Protein AF-E0WQX0-F1 (afdb_monomer_lite)

Organism: NCBI:txid663321

Sequence (107 aa):
MRLTTLFILLLPLFAGASNHTDSPLALMTDSQAMPDDFKNYFYHSEIPVLVYLNDKLLFEGDITMTEQGQVTLMRVTNFDTTHYQKEEIRRWEKQLTQGIVLGKKTK

Radius of gyration: 20.55 Å; chains: 1; bounding box: 31×74×36 Å

Structure (mmCIF, N/CA/C/O backbone):
data_AF-E0WQX0-F1
#
_entry.id   AF-E0WQX0-F1
#
loop_
_atom_site.group_PDB
_atom_site.id
_atom_site.type_symbol
_atom_site.label_atom_id
_atom_site.label_alt_id
_atom_site.label_comp_id
_atom_site.label_asym_id
_atom_site.label_entity_id
_atom_site.label_seq_id
_atom_site.pdbx_PDB_ins_code
_atom_site.Cartn_x
_atom_site.Cartn_y
_atom_site.Cartn_z
_atom_site.occupancy
_atom_site.B_iso_or_equiv
_atom_site.auth_seq_id
_atom_site.auth_comp_id
_atom_site.auth_asym_id
_atom_site.auth_atom_id
_atom_site.pdbx_PDB_model_num
ATOM 1 N N . MET A 1 1 ? 2.112 -63.720 5.118 1.00 39.28 1 MET A N 1
ATOM 2 C CA . MET A 1 1 ? 2.794 -62.529 5.667 1.00 39.28 1 MET A CA 1
ATOM 3 C C . MET A 1 1 ? 1.991 -61.311 5.243 1.00 39.28 1 MET A C 1
ATOM 5 O O . MET A 1 1 ? 1.747 -61.151 4.056 1.00 39.28 1 MET A O 1
ATOM 9 N N . ARG A 1 2 ? 1.462 -60.564 6.215 1.00 48.31 2 ARG A N 1
ATOM 10 C CA . ARG A 1 2 ? 0.651 -59.358 6.009 1.00 48.31 2 ARG A CA 1
ATOM 11 C C . ARG A 1 2 ? 1.565 -58.182 5.670 1.00 48.31 2 ARG A C 1
ATOM 13 O O . ARG A 1 2 ? 2.548 -57.993 6.375 1.00 48.31 2 ARG A O 1
ATOM 20 N N . LEU A 1 3 ? 1.183 -57.367 4.692 1.00 48.25 3 LEU A N 1
ATOM 21 C CA . LEU A 1 3 ? 1.503 -55.941 4.698 1.00 48.25 3 LEU A CA 1
ATOM 22 C C . LEU A 1 3 ? 0.408 -55.191 3.929 1.00 48.25 3 LEU A C 1
ATOM 24 O O . LEU A 1 3 ? 0.495 -54.945 2.733 1.00 48.25 3 LEU A O 1
ATOM 28 N N . THR A 1 4 ? -0.694 -54.921 4.621 1.00 54.66 4 THR A N 1
ATOM 29 C CA . THR A 1 4 ? -1.715 -53.968 4.183 1.00 54.66 4 THR A CA 1
ATOM 30 C C . THR A 1 4 ? -1.150 -52.564 4.351 1.00 54.66 4 THR A C 1
ATOM 32 O O . THR A 1 4 ? -1.065 -52.068 5.473 1.00 54.66 4 THR A O 1
ATOM 35 N N . THR A 1 5 ? -0.749 -51.931 3.253 1.00 59.00 5 THR A N 1
ATOM 36 C CA . THR A 1 5 ? -0.367 -50.517 3.244 1.00 59.00 5 THR A CA 1
ATOM 37 C C . THR A 1 5 ? -1.642 -49.682 3.168 1.00 59.00 5 THR A C 1
ATOM 39 O O . THR A 1 5 ? -2.282 -49.591 2.122 1.00 59.00 5 THR A O 1
ATOM 42 N N . LEU A 1 6 ? -2.053 -49.125 4.306 1.00 54.00 6 LEU A N 1
ATOM 43 C CA . LEU A 1 6 ? -3.159 -48.178 4.406 1.00 54.00 6 LEU A CA 1
ATOM 44 C C . LEU A 1 6 ? -2.689 -46.829 3.835 1.00 54.00 6 LEU A C 1
ATOM 46 O O . LEU A 1 6 ? -1.914 -46.123 4.475 1.00 54.00 6 LEU A O 1
ATOM 50 N N . PHE A 1 7 ? -3.124 -46.482 2.624 1.00 52.16 7 PHE A N 1
ATOM 51 C CA . PHE A 1 7 ? -2.884 -45.163 2.040 1.00 52.16 7 PHE A CA 1
ATOM 52 C C . PHE A 1 7 ? -4.012 -44.231 2.502 1.00 52.16 7 PHE A C 1
ATOM 54 O O . PHE A 1 7 ? -5.135 -44.310 2.006 1.00 52.16 7 PHE A O 1
ATOM 61 N N . ILE A 1 8 ? -3.747 -43.389 3.504 1.00 61.44 8 ILE A N 1
ATOM 62 C CA . ILE A 1 8 ? -4.686 -42.342 3.921 1.00 61.44 8 ILE A CA 1
ATOM 63 C C . ILE A 1 8 ? -4.618 -41.235 2.863 1.00 61.44 8 ILE A C 1
ATOM 65 O O . ILE A 1 8 ? -3.724 -40.393 2.878 1.00 61.44 8 ILE A O 1
ATOM 69 N N . LEU A 1 9 ? -5.551 -41.267 1.911 1.00 52.41 9 LEU A N 1
ATOM 70 C CA . LEU A 1 9 ? -5.831 -40.144 1.019 1.00 52.41 9 LEU A CA 1
ATOM 71 C C . LEU A 1 9 ? -6.520 -39.047 1.837 1.00 52.41 9 LEU A C 1
ATOM 73 O O . LEU A 1 9 ? -7.714 -39.124 2.122 1.00 52.41 9 LEU A O 1
ATOM 77 N N . LEU A 1 10 ? -5.753 -38.032 2.231 1.00 48.66 10 LEU A N 1
ATOM 78 C CA . LEU A 1 10 ? -6.285 -36.796 2.793 1.00 48.66 10 LEU A CA 1
ATOM 79 C C . LEU A 1 10 ? -6.888 -35.983 1.634 1.00 48.66 10 LEU A C 1
ATOM 81 O O . LEU A 1 10 ? -6.189 -35.237 0.955 1.00 48.66 10 LEU A O 1
ATOM 85 N N . LEU A 1 11 ? -8.173 -36.188 1.345 1.00 56.97 11 LEU A N 1
ATOM 86 C CA . LEU A 1 11 ? -8.917 -35.330 0.423 1.00 56.97 11 LEU A CA 1
ATOM 87 C C . LEU A 1 11 ? -9.170 -33.985 1.123 1.00 56.97 11 LEU A C 1
ATOM 89 O O . LEU A 1 11 ? -9.869 -33.983 2.141 1.00 56.97 11 LEU A O 1
ATOM 93 N N . PRO A 1 12 ? -8.671 -32.839 0.623 1.00 55.50 12 PRO A N 1
ATOM 94 C CA . PRO A 1 12 ? -9.235 -31.570 1.040 1.00 55.50 12 PRO A CA 1
ATOM 95 C C . PRO A 1 12 ? -10.676 -31.532 0.525 1.00 55.50 12 PRO A C 1
ATOM 97 O O . PRO A 1 12 ? -10.934 -31.544 -0.679 1.00 55.50 12 PRO A O 1
ATOM 100 N N . LEU A 1 13 ? -11.624 -31.531 1.460 1.00 45.41 13 LEU A N 1
ATOM 101 C CA . LEU A 1 13 ? -12.994 -31.109 1.212 1.00 45.41 13 LEU A CA 1
ATOM 102 C C . LEU A 1 13 ? -12.933 -29.660 0.716 1.00 45.41 13 LEU A C 1
ATOM 104 O O . LEU A 1 13 ? -12.889 -28.730 1.516 1.00 45.41 13 LEU A O 1
ATOM 108 N N . PHE A 1 14 ? -12.922 -29.461 -0.601 1.00 49.41 14 PHE A N 1
ATOM 109 C CA . PHE A 1 14 ? -13.298 -28.180 -1.186 1.00 49.41 14 PHE A CA 1
ATOM 110 C C . PHE A 1 14 ? -14.800 -28.007 -0.951 1.00 49.41 14 PHE A C 1
ATOM 112 O O . PHE A 1 14 ? -15.641 -28.389 -1.764 1.00 49.41 14 PHE A O 1
ATOM 119 N N . ALA A 1 15 ? -15.129 -27.509 0.237 1.00 44.00 15 ALA A N 1
ATOM 120 C CA . ALA A 1 15 ? -16.448 -27.013 0.554 1.00 44.00 15 ALA A CA 1
ATOM 121 C C . ALA A 1 15 ? -16.665 -25.701 -0.208 1.00 44.00 15 ALA A C 1
ATOM 123 O O . ALA A 1 15 ? -15.906 -24.752 -0.048 1.00 44.00 15 ALA A O 1
ATOM 124 N N . GLY A 1 16 ? -17.730 -25.671 -1.008 1.00 39.00 16 GLY A N 1
ATOM 125 C CA . GLY A 1 16 ? -18.382 -24.445 -1.449 1.00 39.00 16 GLY A CA 1
ATOM 126 C C . GLY A 1 16 ? -17.722 -23.739 -2.628 1.00 39.00 16 GLY A C 1
ATOM 127 O O . GLY A 1 16 ? -16.910 -22.838 -2.455 1.00 39.00 16 GLY A O 1
ATOM 128 N N . ALA A 1 17 ? -18.204 -24.036 -3.836 1.00 43.19 17 ALA A N 1
ATOM 129 C CA . ALA A 1 17 ? -18.281 -23.022 -4.880 1.00 43.19 17 ALA A CA 1
ATOM 130 C C . ALA A 1 17 ? -19.217 -21.910 -4.378 1.00 43.19 17 ALA A C 1
ATOM 132 O O . ALA A 1 17 ? -20.434 -21.970 -4.552 1.00 43.19 17 ALA A O 1
ATOM 133 N N . SER A 1 18 ? -18.656 -20.940 -3.663 1.00 40.53 18 SER A N 1
ATOM 134 C CA . SER A 1 18 ? -19.358 -19.707 -3.351 1.00 40.53 18 SER A CA 1
ATOM 135 C C . SER A 1 18 ? -19.181 -18.785 -4.550 1.00 40.53 18 SER A C 1
ATOM 137 O O . SER A 1 18 ? -18.079 -18.352 -4.865 1.00 40.53 18 SER A O 1
ATOM 139 N N . ASN A 1 19 ? -20.275 -18.534 -5.266 1.00 40.81 19 ASN A N 1
ATOM 140 C CA . ASN A 1 19 ? -20.345 -17.529 -6.324 1.00 40.81 19 ASN A CA 1
ATOM 141 C C . ASN A 1 19 ? -20.366 -16.127 -5.695 1.00 40.81 19 ASN A C 1
ATOM 143 O O . ASN A 1 19 ? -21.279 -15.336 -5.947 1.00 40.81 19 ASN A O 1
ATOM 147 N N . HIS A 1 20 ? -19.404 -15.832 -4.823 1.00 41.75 20 HIS A N 1
ATOM 148 C CA . HIS A 1 20 ? -19.160 -14.472 -4.399 1.00 41.75 20 HIS A CA 1
ATOM 149 C C . HIS A 1 20 ? -18.449 -13.798 -5.560 1.00 41.75 20 HIS A C 1
ATOM 151 O O . HIS A 1 20 ? -17.367 -14.180 -5.978 1.00 41.75 20 HIS A O 1
ATOM 157 N N . THR A 1 21 ? -19.117 -12.820 -6.154 1.00 40.50 21 THR A N 1
ATOM 158 C CA . THR A 1 21 ? -18.443 -11.780 -6.919 1.00 40.50 21 THR A CA 1
ATOM 159 C C . THR A 1 21 ? -17.368 -11.193 -6.011 1.00 40.50 21 THR A C 1
ATOM 161 O O . THR A 1 21 ? -17.691 -10.390 -5.132 1.00 40.50 21 THR A O 1
ATOM 164 N N . ASP A 1 22 ? -16.137 -11.673 -6.183 1.00 41.78 22 ASP A N 1
ATOM 165 C CA . ASP A 1 22 ? -14.945 -11.359 -5.400 1.00 41.78 22 ASP A CA 1
ATOM 166 C C . ASP A 1 22 ? -14.575 -9.884 -5.577 1.00 41.78 22 ASP A C 1
ATOM 168 O O . ASP A 1 22 ? -13.657 -9.500 -6.298 1.00 41.78 22 ASP A O 1
ATOM 172 N N . SER A 1 23 ? -15.339 -9.014 -4.926 1.00 39.91 23 SER A N 1
ATOM 173 C CA . SER A 1 23 ? -14.837 -7.709 -4.549 1.00 39.91 23 SER A CA 1
ATOM 174 C C . SER A 1 23 ? -13.946 -7.931 -3.327 1.00 39.91 23 SER A C 1
ATOM 176 O O . SER A 1 23 ? -14.417 -8.539 -2.366 1.00 39.91 23 SER A O 1
ATOM 178 N N . PRO A 1 24 ? -12.712 -7.402 -3.285 1.00 45.34 24 PRO A N 1
ATOM 179 C CA . PRO A 1 24 ? -11.884 -7.402 -2.075 1.00 45.34 24 PRO A CA 1
ATOM 180 C C . PRO A 1 24 ? -12.605 -6.818 -0.841 1.00 45.34 24 PRO A C 1
ATOM 182 O O . PRO A 1 24 ? -12.210 -7.075 0.292 1.00 45.34 24 PRO A O 1
ATOM 185 N N . LEU A 1 25 ? -13.700 -6.070 -1.054 1.00 47.78 25 LEU A N 1
ATOM 186 C CA . LEU A 1 25 ? -14.606 -5.576 -0.016 1.00 47.78 25 LEU A CA 1
ATOM 187 C C . LEU A 1 25 ? -15.514 -6.639 0.624 1.00 47.78 25 LEU A C 1
ATOM 189 O O . LEU A 1 25 ? -16.077 -6.356 1.680 1.00 47.78 25 LEU A O 1
ATOM 193 N N . ALA A 1 26 ? -15.669 -7.834 0.045 1.00 45.50 26 ALA A N 1
ATOM 194 C CA . ALA A 1 26 ? -16.510 -8.895 0.606 1.00 45.50 26 ALA A CA 1
ATOM 195 C C . ALA A 1 26 ? -16.021 -9.340 1.996 1.00 45.50 26 ALA A C 1
ATOM 197 O O . ALA A 1 26 ? -16.835 -9.672 2.853 1.00 45.50 26 ALA A O 1
ATOM 198 N N . LEU A 1 27 ? -14.711 -9.231 2.253 1.00 50.47 27 LEU A N 1
ATOM 199 C CA . LEU A 1 27 ? -14.109 -9.467 3.569 1.00 50.47 27 LEU A CA 1
ATOM 200 C C . LEU A 1 27 ? -14.467 -8.386 4.611 1.00 50.47 27 LEU A C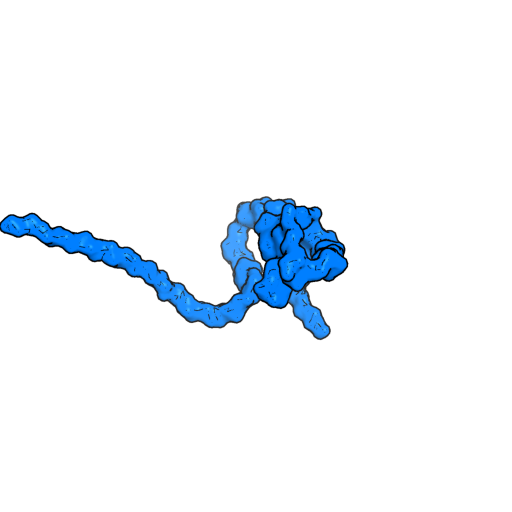 1
ATOM 202 O O . LEU A 1 27 ? -14.339 -8.629 5.805 1.00 50.47 27 LEU A O 1
ATOM 206 N N . MET A 1 28 ? -14.907 -7.196 4.185 1.00 51.00 28 MET A N 1
ATOM 207 C CA . MET A 1 28 ? -15.195 -6.051 5.065 1.00 51.00 28 MET A CA 1
ATOM 208 C C . MET A 1 28 ? -16.693 -5.800 5.265 1.00 51.00 28 MET A C 1
ATOM 210 O O . MET A 1 28 ? -17.110 -5.321 6.321 1.00 51.00 28 MET A O 1
ATOM 214 N N . THR A 1 29 ? -17.528 -6.118 4.272 1.00 48.12 29 THR A N 1
ATOM 215 C CA . THR A 1 29 ? -18.991 -5.999 4.401 1.00 48.12 29 THR A CA 1
ATOM 216 C C . THR A 1 29 ? -19.589 -6.997 5.388 1.00 48.12 29 THR A C 1
ATOM 218 O O . THR A 1 29 ? -20.678 -6.743 5.888 1.00 48.12 29 THR A O 1
ATOM 221 N N . ASP A 1 30 ? -18.856 -8.058 5.737 1.00 50.75 30 ASP A N 1
ATOM 222 C CA . ASP A 1 30 ? -19.201 -8.987 6.822 1.00 50.75 30 ASP A CA 1
ATOM 223 C C . ASP A 1 30 ? -18.543 -8.585 8.164 1.00 50.75 30 ASP A C 1
ATOM 225 O O . ASP A 1 30 ? -18.271 -9.398 9.047 1.00 50.75 30 ASP A O 1
ATOM 229 N N . SER A 1 31 ? -18.291 -7.281 8.350 1.00 50.28 31 SER A N 1
ATOM 230 C CA . SER A 1 31 ? -17.774 -6.679 9.596 1.00 50.28 31 SER A CA 1
ATOM 231 C C . SER A 1 31 ? -18.663 -6.914 10.825 1.00 50.28 31 SER A C 1
ATOM 233 O O . SER A 1 31 ? -18.271 -6.570 11.942 1.00 50.28 31 SER A O 1
ATOM 235 N N . GLN A 1 32 ? -19.819 -7.561 10.651 1.00 52.28 32 GLN A N 1
ATOM 236 C CA . GLN A 1 32 ? -20.657 -8.064 11.734 1.00 52.28 32 GLN A CA 1
ATOM 237 C C . GLN A 1 32 ? -19.987 -9.177 12.563 1.00 52.28 32 GLN A C 1
ATOM 239 O O . GLN A 1 32 ? -20.447 -9.439 13.672 1.00 52.28 32 GLN A O 1
ATOM 244 N N . ALA A 1 33 ? -18.888 -9.778 12.089 1.00 56.47 33 ALA A N 1
ATOM 245 C CA . ALA A 1 33 ? -18.172 -10.840 12.805 1.00 56.47 33 ALA A CA 1
ATOM 246 C C . ALA A 1 33 ? -16.693 -10.536 13.115 1.00 56.47 33 ALA A C 1
ATOM 248 O O . ALA A 1 33 ? -15.968 -11.437 13.529 1.00 56.47 33 ALA A O 1
ATOM 249 N N . MET A 1 34 ? -16.216 -9.300 12.931 1.00 63.59 34 MET A N 1
ATOM 250 C CA . MET A 1 34 ? -14.826 -8.953 13.250 1.00 63.59 34 MET A CA 1
ATOM 251 C C . MET A 1 34 ? -14.695 -8.685 14.762 1.00 63.59 34 MET A C 1
ATOM 253 O O . MET A 1 34 ? -15.285 -7.705 15.229 1.00 63.59 34 MET A O 1
ATOM 257 N N . PRO A 1 35 ? -13.965 -9.519 15.538 1.00 74.50 35 PRO A N 1
ATOM 258 C CA . PRO A 1 35 ? -13.833 -9.332 16.983 1.00 74.50 35 PRO A CA 1
ATOM 259 C C . PRO A 1 35 ? -13.275 -7.947 17.301 1.00 74.50 35 PRO A C 1
ATOM 261 O O . PRO A 1 35 ? -12.390 -7.464 16.591 1.00 74.50 35 PRO A O 1
ATOM 264 N N . ASP A 1 36 ? -13.763 -7.310 18.363 1.00 72.75 36 ASP A N 1
ATOM 265 C CA . ASP A 1 36 ? -13.341 -5.948 18.713 1.00 72.75 36 ASP A CA 1
ATOM 266 C C . ASP A 1 36 ? -11.827 -5.851 18.939 1.00 72.75 36 ASP A C 1
ATOM 268 O O . ASP A 1 36 ? -11.197 -4.887 18.508 1.00 72.75 36 ASP A O 1
ATOM 272 N N . ASP A 1 37 ? -11.217 -6.903 19.481 1.00 75.06 37 ASP A N 1
ATOM 273 C CA . ASP A 1 37 ? -9.766 -6.979 19.638 1.00 75.06 37 ASP A CA 1
ATOM 274 C C . ASP A 1 37 ? -9.037 -6.987 18.287 1.00 75.06 37 ASP A C 1
ATOM 276 O O . ASP A 1 37 ? -8.015 -6.325 18.136 1.00 75.06 37 ASP A O 1
ATOM 280 N N . PHE A 1 38 ? -9.580 -7.661 17.266 1.00 75.62 38 PHE A N 1
ATOM 281 C CA . PHE A 1 38 ? -8.987 -7.702 15.924 1.00 75.62 38 PHE A CA 1
ATOM 282 C C . PHE A 1 38 ? -9.043 -6.336 15.226 1.00 75.62 38 PHE A C 1
ATOM 284 O O . PHE A 1 38 ? -8.117 -5.976 14.501 1.00 75.62 38 PHE A O 1
ATOM 291 N N . LYS A 1 39 ? -10.083 -5.531 15.488 1.00 74.94 39 LYS A N 1
ATOM 292 C CA . LYS A 1 39 ? -10.179 -4.148 14.983 1.00 74.94 39 LYS A CA 1
ATOM 293 C C . LYS A 1 39 ? -8.996 -3.302 15.436 1.00 74.94 39 LYS A C 1
ATOM 295 O O . LYS A 1 39 ? -8.428 -2.586 14.616 1.00 74.94 39 LYS A O 1
ATOM 300 N N . ASN A 1 40 ? -8.574 -3.462 16.687 1.00 73.56 40 ASN A N 1
ATOM 301 C CA . ASN A 1 40 ? -7.437 -2.730 17.245 1.00 73.56 40 ASN A CA 1
ATOM 302 C C . ASN A 1 40 ? -6.088 -3.139 16.627 1.00 73.56 40 ASN A C 1
ATOM 304 O O . ASN A 1 40 ? -5.150 -2.351 16.655 1.00 73.56 40 ASN A O 1
ATOM 308 N N . TYR A 1 41 ? -5.987 -4.347 16.061 1.00 75.62 41 TYR A N 1
ATOM 309 C CA . TYR A 1 41 ? -4.784 -4.818 15.361 1.00 75.62 41 TYR A CA 1
ATOM 310 C C . TYR A 1 41 ? -4.769 -4.487 13.868 1.00 75.62 41 TYR A C 1
ATOM 312 O O . TYR A 1 41 ? -3.725 -4.597 13.233 1.00 75.62 41 TYR A O 1
ATOM 320 N N . PHE A 1 42 ? -5.917 -4.146 13.287 1.00 79.56 42 PHE A N 1
ATOM 321 C CA . PHE A 1 42 ? -6.034 -3.933 11.848 1.00 79.56 42 PHE A CA 1
ATOM 322 C C . PHE A 1 42 ? -6.130 -2.452 11.493 1.00 79.56 42 PHE A C 1
ATOM 324 O O . PHE A 1 42 ? -5.449 -1.985 10.580 1.00 79.56 42 PHE A O 1
ATOM 331 N N . TYR A 1 43 ? -6.941 -1.692 12.230 1.00 86.06 43 TYR A N 1
ATOM 332 C CA . TYR A 1 43 ? -7.053 -0.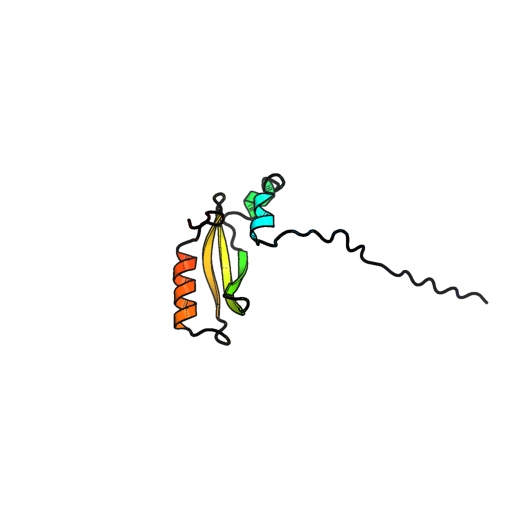256 12.009 1.00 86.06 43 TYR A CA 1
ATOM 333 C C . TYR A 1 43 ? -5.814 0.475 12.521 1.00 86.06 43 TYR A C 1
ATOM 335 O O . TYR A 1 43 ? -5.218 0.090 13.527 1.00 86.06 43 TYR A O 1
ATOM 343 N N . HIS A 1 44 ? -5.414 1.520 11.794 1.00 87.31 44 HIS A N 1
ATOM 344 C CA . HIS A 1 44 ? -4.226 2.351 12.053 1.00 87.31 44 HIS A CA 1
ATOM 345 C C . HIS A 1 44 ? -2.893 1.592 12.084 1.00 87.31 44 HIS A C 1
ATOM 347 O O . HIS A 1 44 ? -1.850 2.178 12.365 1.00 87.31 44 HIS A O 1
ATOM 353 N N . SER A 1 45 ? -2.913 0.299 11.766 1.00 90.06 45 SER A N 1
ATOM 354 C CA . SER A 1 45 ? -1.721 -0.530 11.653 1.00 90.06 45 SER A CA 1
ATOM 355 C C . SER A 1 45 ? -1.109 -0.396 10.264 1.00 90.06 45 SER A C 1
ATOM 357 O O . SER A 1 45 ? -1.781 0.002 9.309 1.00 90.06 45 SER A O 1
ATOM 359 N N . GLU A 1 46 ? 0.182 -0.703 10.170 1.00 92.94 46 GLU A N 1
ATOM 360 C CA . GLU A 1 46 ? 0.915 -0.757 8.908 1.00 92.94 46 GLU A CA 1
ATOM 361 C C . GLU A 1 46 ? 0.786 -2.165 8.320 1.00 92.94 46 GLU A C 1
ATOM 363 O O . GLU A 1 46 ? 1.178 -3.153 8.945 1.00 92.94 46 GLU A O 1
ATOM 368 N N . ILE A 1 47 ? 0.184 -2.256 7.137 1.00 91.12 47 ILE A N 1
ATOM 369 C CA . ILE A 1 47 ? -0.166 -3.517 6.487 1.00 91.12 47 ILE A CA 1
ATOM 370 C C . ILE A 1 47 ? 0.604 -3.607 5.165 1.00 91.12 47 ILE A C 1
ATOM 372 O O . ILE A 1 47 ? 0.341 -2.795 4.271 1.00 91.12 47 ILE A O 1
ATOM 376 N N . PRO A 1 48 ? 1.509 -4.589 5.003 1.00 94.19 48 PRO A N 1
ATOM 377 C CA . PRO A 1 48 ? 2.192 -4.816 3.738 1.00 94.19 48 PRO A CA 1
ATOM 378 C C . PRO A 1 48 ? 1.218 -5.369 2.700 1.00 94.19 48 PRO A C 1
ATOM 380 O O . PRO A 1 48 ? 0.455 -6.302 2.970 1.00 94.19 48 PRO A O 1
ATOM 383 N N . VAL A 1 49 ? 1.248 -4.801 1.499 1.00 93.50 49 VAL A N 1
ATOM 384 C CA . VAL A 1 49 ? 0.333 -5.128 0.405 1.00 93.50 49 VAL A CA 1
ATOM 385 C C . VAL A 1 49 ? 1.031 -5.153 -0.949 1.00 93.50 49 VAL A C 1
ATOM 387 O O . VAL A 1 49 ? 2.022 -4.466 -1.202 1.00 93.50 49 VAL A O 1
ATOM 390 N N . LEU A 1 50 ? 0.438 -5.927 -1.854 1.00 95.38 50 LEU A N 1
ATOM 391 C CA . LEU A 1 50 ? 0.718 -5.879 -3.282 1.00 95.38 50 LEU A CA 1
ATOM 392 C C . LEU A 1 50 ? -0.368 -5.041 -3.954 1.00 95.38 50 LEU A C 1
ATOM 394 O O . LEU A 1 50 ? -1.558 -5.338 -3.818 1.00 95.38 50 LEU A O 1
ATOM 398 N N . VAL A 1 51 ? 0.030 -3.998 -4.679 1.00 92.75 51 VAL A N 1
ATOM 399 C CA . VAL A 1 51 ? -0.905 -3.116 -5.378 1.00 92.75 51 VAL A CA 1
ATOM 400 C C . VAL A 1 51 ? -0.929 -3.482 -6.851 1.00 92.75 51 VAL A C 1
ATOM 402 O O . VAL A 1 51 ? 0.088 -3.411 -7.540 1.00 92.75 51 VAL A O 1
ATOM 405 N N . TYR A 1 52 ? -2.113 -3.846 -7.336 1.00 93.31 52 TYR A N 1
ATOM 406 C CA . TYR A 1 52 ? -2.351 -4.196 -8.729 1.00 93.31 52 TYR A CA 1
ATOM 407 C C . TYR A 1 52 ? -3.146 -3.103 -9.435 1.00 93.31 52 TYR A C 1
ATOM 409 O O . TYR A 1 52 ? -4.092 -2.539 -8.884 1.00 93.31 52 TYR A O 1
ATOM 417 N N . LEU A 1 53 ? -2.787 -2.853 -10.688 1.00 92.06 53 LEU A N 1
ATOM 418 C CA . LEU A 1 53 ? -3.552 -2.043 -11.624 1.00 92.06 53 LEU A CA 1
ATOM 419 C C . LEU A 1 53 ? -3.807 -2.908 -12.856 1.00 92.06 53 LEU A C 1
ATOM 421 O O . LEU A 1 53 ? -2.872 -3.501 -13.370 1.00 92.06 53 LEU A O 1
ATOM 425 N N . ASN A 1 54 ? -5.048 -3.009 -13.338 1.00 92.94 54 ASN A N 1
ATOM 426 C CA . ASN A 1 54 ? -5.386 -3.797 -14.539 1.00 92.94 54 ASN A CA 1
ATOM 427 C C . ASN A 1 54 ? -4.721 -5.196 -14.567 1.00 92.94 54 ASN A C 1
ATOM 429 O O . ASN A 1 54 ? -4.076 -5.559 -15.553 1.00 92.94 54 ASN A O 1
ATOM 433 N N . ASP A 1 55 ? -4.821 -5.926 -13.451 1.00 92.56 55 ASP A N 1
ATOM 434 C CA . ASP A 1 55 ? -4.275 -7.279 -13.242 1.00 92.56 55 ASP A CA 1
ATOM 435 C C . ASP A 1 55 ? -2.745 -7.415 -13.328 1.00 92.56 55 ASP A C 1
ATOM 437 O O . ASP A 1 55 ? -2.214 -8.526 -13.366 1.00 92.56 55 ASP A O 1
ATOM 441 N N . LYS A 1 56 ? -2.007 -6.303 -13.320 1.00 93.69 56 LYS A N 1
ATOM 442 C CA . LYS A 1 56 ? -0.542 -6.297 -13.279 1.00 93.69 56 LYS A CA 1
ATOM 443 C C . LYS A 1 56 ? -0.056 -5.622 -12.013 1.00 93.69 56 LYS A C 1
ATOM 445 O O . LYS A 1 56 ? -0.664 -4.663 -11.534 1.00 93.69 56 LYS A O 1
ATOM 450 N N . LEU A 1 57 ? 1.044 -6.136 -11.475 1.00 94.00 57 LEU A N 1
ATOM 451 C CA . LEU A 1 57 ? 1.673 -5.542 -10.309 1.00 94.00 57 LEU A CA 1
ATOM 452 C C . LEU A 1 57 ? 2.128 -4.122 -10.666 1.00 94.00 57 LEU A C 1
ATOM 454 O O . LEU A 1 57 ? 2.763 -3.895 -11.695 1.00 94.00 57 LEU A O 1
ATOM 458 N N . LEU A 1 58 ? 1.741 -3.165 -9.830 1.00 95.12 58 LEU A N 1
ATOM 459 C CA . LEU A 1 58 ? 2.150 -1.772 -9.947 1.00 95.12 58 LEU A CA 1
ATOM 460 C C . LEU A 1 58 ? 3.326 -1.497 -9.005 1.00 95.12 58 LEU A C 1
ATOM 462 O O . LEU A 1 58 ? 4.355 -0.967 -9.423 1.00 95.12 58 LEU A O 1
ATOM 466 N N . PHE A 1 59 ? 3.169 -1.863 -7.732 1.00 96.00 59 PHE A N 1
ATOM 467 C CA . PHE A 1 59 ? 4.219 -1.805 -6.719 1.00 96.00 59 PHE A CA 1
ATOM 468 C C . PHE A 1 59 ? 3.849 -2.630 -5.480 1.00 96.00 59 PHE A C 1
ATOM 470 O O . PHE A 1 59 ? 2.689 -2.987 -5.260 1.00 96.00 59 PHE A O 1
ATOM 477 N N . GLU A 1 60 ? 4.848 -2.881 -4.646 1.00 96.62 60 GLU A N 1
ATOM 478 C CA . GLU A 1 60 ? 4.686 -3.358 -3.275 1.00 96.62 60 GLU A CA 1
ATOM 479 C C . GLU A 1 60 ? 4.750 -2.157 -2.330 1.00 96.62 60 GLU A C 1
ATOM 481 O O . GLU A 1 60 ? 5.500 -1.204 -2.573 1.00 96.62 60 GLU A O 1
ATOM 486 N N . GLY A 1 61 ? 3.971 -2.169 -1.257 1.00 95.81 61 GLY A N 1
ATOM 487 C CA . GLY A 1 61 ? 3.980 -1.064 -0.311 1.00 95.81 61 GLY A CA 1
ATOM 488 C C . GLY A 1 61 ? 3.280 -1.390 0.986 1.00 95.81 61 GLY A C 1
ATOM 489 O O . GLY A 1 61 ? 2.746 -2.478 1.165 1.00 95.81 61 GLY A O 1
ATOM 490 N N . ASP A 1 62 ? 3.264 -0.405 1.867 1.00 96.31 62 ASP A N 1
ATOM 491 C CA . ASP A 1 62 ? 2.602 -0.496 3.154 1.00 96.31 62 ASP A CA 1
ATOM 492 C C . ASP A 1 62 ? 1.448 0.504 3.200 1.00 96.31 62 ASP A C 1
ATOM 494 O O . ASP A 1 62 ? 1.610 1.682 2.856 1.00 96.31 62 ASP A O 1
ATOM 498 N N . ILE A 1 63 ? 0.273 0.035 3.610 1.00 94.81 63 ILE A N 1
ATOM 499 C CA . ILE A 1 63 ? -0.928 0.856 3.772 1.00 94.81 63 ILE A CA 1
ATOM 500 C C . ILE A 1 63 ? -1.336 0.927 5.237 1.00 94.81 63 ILE A C 1
ATOM 502 O O . ILE A 1 63 ? -0.995 0.065 6.041 1.00 94.81 63 ILE A O 1
ATOM 506 N N . THR A 1 64 ? -2.146 1.924 5.558 1.00 94.06 64 THR A N 1
ATOM 507 C CA . THR A 1 64 ? -2.951 1.931 6.774 1.00 94.06 64 THR A CA 1
ATOM 508 C C . THR A 1 64 ? -4.416 2.121 6.428 1.00 94.06 64 THR A C 1
ATOM 510 O O . THR A 1 64 ? -4.751 2.608 5.341 1.00 94.06 64 THR A O 1
ATOM 513 N N . MET A 1 65 ? -5.295 1.733 7.345 1.00 90.75 65 MET A N 1
ATOM 514 C CA . MET A 1 65 ? -6.728 1.865 7.159 1.00 90.75 65 MET A CA 1
ATOM 515 C C . MET A 1 65 ? -7.431 2.348 8.423 1.00 90.75 65 MET A C 1
ATOM 517 O O . MET A 1 65 ? -7.103 1.917 9.525 1.00 90.75 65 MET A O 1
ATOM 521 N N . THR A 1 66 ? -8.430 3.211 8.251 1.00 89.19 66 THR A N 1
ATOM 522 C CA . THR A 1 66 ? -9.292 3.686 9.341 1.00 89.19 66 THR A CA 1
ATOM 523 C C . THR A 1 66 ? -10.599 2.900 9.428 1.00 89.19 66 THR A C 1
ATOM 525 O O . THR A 1 66 ? -11.006 2.206 8.494 1.00 89.19 66 THR A O 1
ATOM 528 N N . GLU A 1 67 ? -11.318 3.075 10.532 1.00 84.50 67 GLU A N 1
ATOM 529 C CA . GLU A 1 67 ? -12.625 2.463 10.793 1.00 84.50 67 GLU A CA 1
ATOM 530 C C . GLU A 1 67 ? -13.686 2.868 9.759 1.00 84.50 67 GLU A C 1
ATOM 532 O O . GLU A 1 67 ? -14.662 2.155 9.545 1.00 84.50 67 GLU A O 1
ATOM 537 N N . GLN A 1 68 ? -13.504 4.017 9.101 1.00 82.50 68 GLN A N 1
ATOM 538 C CA . GLN A 1 68 ? -14.402 4.522 8.058 1.00 82.50 68 GLN A CA 1
ATOM 539 C C . GLN A 1 68 ? -14.061 3.963 6.665 1.00 82.50 68 GLN A C 1
ATOM 541 O O . GLN A 1 68 ? -14.639 4.406 5.671 1.00 82.50 68 GLN A O 1
ATOM 546 N N . GLY A 1 69 ? -13.119 3.016 6.577 1.00 81.31 69 GLY A N 1
ATOM 547 C CA . GLY A 1 69 ? -12.690 2.404 5.320 1.00 81.31 69 GLY A CA 1
ATOM 548 C C . GLY A 1 69 ? -11.816 3.318 4.460 1.00 81.31 69 GLY A C 1
ATOM 549 O O . GLY A 1 69 ? -11.732 3.117 3.247 1.00 81.31 69 GLY A O 1
ATOM 550 N N . GLN A 1 70 ? -11.192 4.342 5.052 1.00 89.31 70 GLN A N 1
ATOM 551 C CA . GLN A 1 70 ? -10.179 5.127 4.356 1.00 89.31 70 GLN A CA 1
ATOM 552 C C . GLN A 1 70 ? -8.872 4.340 4.345 1.00 89.31 70 GLN A C 1
ATOM 554 O O . GLN A 1 70 ? -8.318 4.072 5.405 1.00 89.31 70 GLN A O 1
ATOM 559 N N . VAL A 1 71 ? -8.387 3.993 3.155 1.00 91.38 71 VAL A N 1
ATOM 560 C CA . VAL A 1 71 ? -7.091 3.344 2.938 1.00 91.38 71 VAL A CA 1
ATOM 561 C C . VAL A 1 71 ? -6.093 4.376 2.449 1.00 91.38 71 VAL A C 1
ATOM 563 O O . VAL A 1 71 ? -6.363 5.074 1.472 1.00 91.38 71 VAL A O 1
ATOM 566 N N . THR A 1 72 ? -4.931 4.434 3.088 1.00 95.62 72 THR A N 1
ATOM 567 C CA . THR A 1 72 ? -3.864 5.381 2.757 1.00 95.62 72 THR A CA 1
ATOM 568 C C . THR A 1 72 ? -2.551 4.640 2.565 1.00 95.62 72 THR A C 1
ATOM 570 O O . THR A 1 72 ? -2.151 3.852 3.420 1.00 95.62 72 THR A O 1
ATOM 573 N N . LEU A 1 73 ? -1.861 4.913 1.458 1.00 96.69 73 LEU A N 1
ATOM 574 C CA . LEU A 1 73 ? -0.506 4.419 1.222 1.00 96.69 73 LEU A CA 1
ATOM 575 C C . LEU A 1 73 ? 0.493 5.182 2.092 1.00 96.69 73 LEU A C 1
ATOM 577 O O . LEU A 1 73 ? 0.620 6.402 1.965 1.00 96.69 73 LEU A O 1
ATOM 581 N N . MET A 1 74 ? 1.225 4.455 2.932 1.00 96.06 74 MET A N 1
ATOM 582 C CA . MET A 1 74 ? 2.273 5.005 3.789 1.00 96.06 74 MET A CA 1
ATOM 583 C C . MET A 1 74 ? 3.604 5.099 3.047 1.00 96.06 74 MET A C 1
ATOM 585 O O . MET A 1 74 ? 4.263 6.138 3.086 1.00 96.06 74 MET A O 1
ATOM 589 N N . ARG A 1 75 ? 3.998 4.021 2.360 1.00 95.31 75 ARG A N 1
ATOM 590 C CA . ARG A 1 75 ? 5.242 3.962 1.583 1.00 95.31 75 ARG A CA 1
ATOM 591 C C . ARG A 1 75 ? 5.190 2.890 0.506 1.00 95.31 75 ARG A C 1
ATOM 593 O O . ARG A 1 75 ? 4.530 1.870 0.668 1.00 95.31 75 ARG A O 1
ATOM 600 N N . VAL A 1 76 ? 5.941 3.116 -0.566 1.00 95.94 76 VAL A N 1
ATOM 601 C CA . VAL A 1 76 ? 6.277 2.085 -1.553 1.00 95.94 76 VAL A CA 1
ATOM 602 C C . VAL A 1 76 ? 7.552 1.385 -1.094 1.00 95.94 76 VAL A C 1
ATOM 604 O O . VAL A 1 76 ? 8.549 2.046 -0.793 1.00 95.94 76 VAL A O 1
ATOM 607 N N . THR A 1 77 ? 7.527 0.058 -1.031 1.00 95.44 77 THR A N 1
ATOM 608 C CA . THR A 1 77 ? 8.679 -0.773 -0.650 1.00 95.44 77 THR A CA 1
ATOM 609 C C . THR A 1 77 ? 9.423 -1.299 -1.873 1.00 95.44 77 THR A C 1
ATOM 611 O O . THR A 1 77 ? 10.646 -1.429 -1.826 1.00 95.44 77 THR A O 1
ATOM 614 N N . ASN A 1 78 ? 8.719 -1.530 -2.986 1.00 93.75 78 ASN A N 1
ATOM 615 C CA . ASN A 1 78 ? 9.313 -1.977 -4.243 1.00 93.75 78 ASN A CA 1
ATOM 616 C C . ASN A 1 78 ? 8.516 -1.463 -5.451 1.00 93.75 78 ASN A C 1
ATOM 618 O O . ASN A 1 78 ? 7.296 -1.590 -5.488 1.00 93.75 78 ASN A O 1
ATOM 622 N N . PHE A 1 79 ? 9.200 -0.914 -6.455 1.00 88.38 79 PHE A N 1
ATOM 623 C CA . PHE A 1 79 ? 8.575 -0.435 -7.690 1.00 88.38 79 PHE A CA 1
ATOM 624 C C . PHE A 1 79 ? 8.675 -1.501 -8.783 1.00 88.38 79 PHE A C 1
ATOM 626 O O . PHE A 1 79 ? 9.786 -1.858 -9.181 1.00 88.38 79 PHE A O 1
ATOM 633 N N . ASP A 1 80 ? 7.542 -1.933 -9.345 1.00 84.25 80 ASP A N 1
ATOM 634 C CA . ASP A 1 80 ? 7.557 -2.777 -10.539 1.00 84.25 80 ASP A CA 1
ATOM 635 C C . ASP A 1 80 ? 7.558 -1.904 -11.802 1.00 84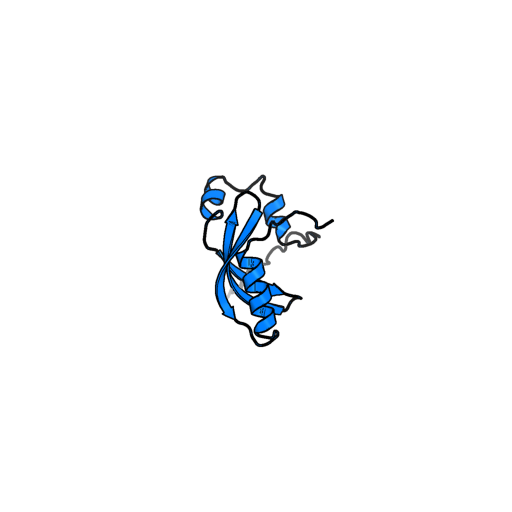.25 80 ASP A C 1
ATOM 637 O O . ASP A 1 80 ? 6.547 -1.333 -12.208 1.00 84.25 80 ASP A O 1
ATOM 641 N N . THR A 1 81 ? 8.722 -1.795 -12.441 1.00 83.94 81 THR A N 1
ATOM 642 C CA . THR A 1 81 ? 8.883 -1.048 -13.703 1.00 83.94 81 THR A CA 1
ATOM 643 C C . THR A 1 81 ? 8.743 -1.929 -14.947 1.00 83.94 81 THR A C 1
ATOM 645 O O . THR A 1 81 ? 8.981 -1.466 -16.061 1.00 83.94 81 THR A O 1
ATOM 648 N N . THR A 1 82 ? 8.328 -3.190 -14.788 1.00 90.00 82 THR A N 1
ATOM 649 C CA . THR A 1 82 ? 8.173 -4.149 -15.896 1.00 90.00 82 THR A CA 1
ATOM 650 C C . THR A 1 82 ? 6.970 -3.814 -16.774 1.00 90.0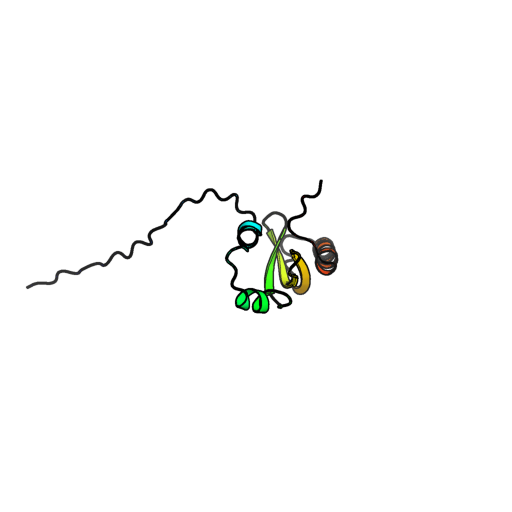0 82 THR A C 1
ATOM 652 O O . THR A 1 82 ? 6.993 -4.010 -17.990 1.00 90.00 82 THR A O 1
ATOM 655 N N . HIS A 1 83 ? 5.894 -3.324 -16.158 1.00 90.81 83 HIS A N 1
ATOM 656 C CA . HIS A 1 83 ? 4.600 -3.142 -16.817 1.00 90.81 83 HIS A CA 1
ATOM 657 C C . HIS A 1 83 ? 4.166 -1.684 -16.951 1.00 90.81 83 HIS A C 1
ATOM 659 O O . HIS A 1 83 ? 3.320 -1.387 -17.797 1.00 90.81 83 HIS A O 1
ATOM 665 N N . TYR A 1 84 ? 4.760 -0.790 -16.159 1.00 92.94 84 TYR A N 1
ATOM 666 C CA . TYR A 1 84 ? 4.352 0.603 -16.042 1.00 92.94 84 TYR A CA 1
ATOM 667 C C . TYR A 1 84 ? 5.544 1.548 -16.118 1.00 92.94 84 TYR A C 1
ATOM 669 O O . TYR A 1 84 ? 6.636 1.262 -15.626 1.00 92.94 84 TYR A O 1
ATOM 677 N N . GLN A 1 85 ? 5.315 2.715 -16.720 1.00 92.69 85 GLN A N 1
ATOM 678 C CA . GLN A 1 85 ? 6.301 3.791 -16.717 1.00 92.69 85 GLN A CA 1
ATOM 679 C C . GLN A 1 85 ? 6.381 4.428 -15.328 1.00 92.69 85 GLN A C 1
ATOM 681 O O . GLN A 1 85 ? 5.391 4.514 -14.597 1.00 92.69 85 GLN A O 1
ATOM 686 N N . LYS A 1 86 ? 7.559 4.943 -14.976 1.00 90.56 86 LYS A N 1
ATOM 687 C CA . LYS A 1 86 ? 7.817 5.545 -13.662 1.00 90.56 86 LYS A CA 1
ATOM 688 C C . LYS A 1 86 ? 6.851 6.688 -13.338 1.00 90.56 86 LYS A C 1
ATOM 690 O O . LYS A 1 86 ? 6.457 6.867 -12.187 1.00 90.56 86 LYS A O 1
ATOM 695 N N . GLU A 1 87 ? 6.460 7.458 -14.344 1.00 92.38 87 GLU A N 1
ATOM 696 C CA . GLU A 1 87 ? 5.537 8.586 -14.232 1.00 92.38 87 GLU A CA 1
ATOM 697 C C . GLU A 1 87 ? 4.119 8.130 -13.874 1.00 92.38 87 GLU A C 1
ATOM 699 O O . GLU A 1 87 ? 3.427 8.803 -13.107 1.00 92.38 87 GLU A O 1
ATOM 704 N N . GLU A 1 88 ? 3.690 6.984 -14.406 1.00 92.56 88 GLU A N 1
ATOM 705 C CA . GLU A 1 88 ? 2.393 6.385 -14.096 1.00 92.56 88 GLU A CA 1
ATOM 706 C C . GLU A 1 88 ? 2.377 5.837 -12.671 1.00 92.56 88 GLU A C 1
ATOM 708 O O . GLU A 1 88 ? 1.454 6.138 -11.913 1.00 92.56 88 GLU A O 1
ATOM 713 N N . ILE A 1 89 ? 3.442 5.142 -12.267 1.00 94.00 89 ILE A N 1
ATOM 714 C CA . ILE A 1 89 ? 3.571 4.634 -10.899 1.00 94.00 89 ILE A CA 1
ATOM 715 C C . ILE A 1 89 ? 3.537 5.787 -9.885 1.00 94.00 89 ILE A C 1
ATOM 717 O O . ILE A 1 89 ? 2.758 5.756 -8.934 1.00 94.00 89 ILE A O 1
ATOM 721 N N . ARG A 1 90 ? 4.293 6.866 -10.133 1.00 93.81 90 ARG A N 1
ATOM 722 C CA . ARG A 1 90 ? 4.302 8.064 -9.272 1.00 93.81 90 ARG A CA 1
ATOM 723 C C . ARG A 1 90 ? 2.949 8.761 -9.182 1.00 93.81 90 ARG A C 1
ATOM 725 O O . ARG A 1 90 ? 2.637 9.380 -8.164 1.00 93.81 90 ARG A O 1
ATOM 732 N N . ARG A 1 91 ? 2.146 8.712 -10.250 1.00 94.75 91 ARG A N 1
ATOM 733 C CA . ARG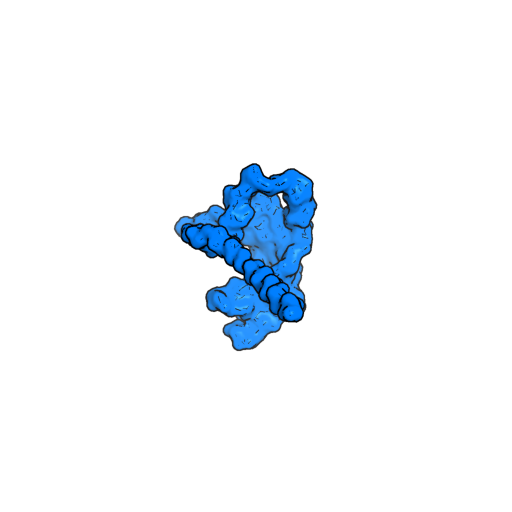 A 1 91 ? 0.791 9.276 -10.236 1.00 94.75 91 ARG A CA 1
ATOM 734 C C . ARG A 1 91 ? -0.089 8.521 -9.245 1.00 94.75 91 ARG A C 1
ATOM 736 O O . ARG A 1 91 ? -0.767 9.163 -8.446 1.00 94.75 91 ARG A O 1
ATOM 743 N N . TRP A 1 92 ? -0.052 7.194 -9.296 1.00 95.06 92 TRP A N 1
ATOM 744 C CA . TRP A 1 92 ? -0.822 6.338 -8.399 1.00 95.06 92 TRP A CA 1
ATOM 745 C C . TRP A 1 92 ? -0.325 6.397 -6.961 1.00 95.06 92 TRP A C 1
ATOM 747 O O . TRP A 1 92 ? -1.146 6.534 -6.061 1.00 95.06 92 TRP A O 1
ATOM 757 N N . GLU A 1 93 ? 0.990 6.401 -6.745 1.00 95.38 93 GLU A N 1
ATOM 758 C CA . GLU A 1 93 ? 1.594 6.641 -5.429 1.00 95.38 93 GLU A CA 1
ATOM 759 C C . GLU A 1 93 ? 1.024 7.923 -4.807 1.00 95.38 93 GLU A C 1
ATOM 761 O O . GLU A 1 93 ? 0.424 7.889 -3.734 1.00 95.38 93 GLU A O 1
ATOM 766 N N . LYS A 1 94 ? 1.085 9.045 -5.539 1.00 95.19 94 LYS A N 1
ATOM 767 C CA . LYS A 1 94 ? 0.555 10.330 -5.068 1.00 95.19 94 LYS A CA 1
ATOM 768 C C . LYS A 1 94 ? -0.935 10.268 -4.724 1.00 95.19 94 LYS A C 1
ATOM 770 O O . LYS A 1 94 ? -1.345 10.875 -3.739 1.00 95.19 94 LYS A O 1
ATOM 775 N N . GLN A 1 95 ? -1.747 9.600 -5.542 1.00 93.25 95 GLN A N 1
ATOM 776 C CA . GLN A 1 95 ? -3.185 9.476 -5.289 1.00 93.25 95 GLN A CA 1
ATOM 777 C C . GLN A 1 95 ? -3.473 8.617 -4.055 1.00 93.25 95 GLN A C 1
ATOM 779 O O . GLN A 1 95 ? -4.291 8.997 -3.223 1.00 93.25 95 GLN A O 1
ATOM 784 N N . LEU A 1 96 ? -2.785 7.487 -3.905 1.00 94.06 96 LEU A N 1
ATOM 785 C CA . LEU A 1 96 ? -3.016 6.555 -2.804 1.00 94.06 96 LEU A CA 1
ATOM 786 C C . LEU A 1 96 ? -2.489 7.092 -1.466 1.00 94.06 96 LEU A C 1
ATOM 788 O O . LEU A 1 96 ? -3.082 6.814 -0.425 1.00 94.06 96 LEU A O 1
ATOM 792 N N . THR A 1 97 ? -1.449 7.930 -1.472 1.00 95.81 97 THR A N 1
ATOM 793 C CA . THR A 1 97 ? -0.975 8.636 -0.266 1.00 95.81 97 THR A CA 1
ATOM 794 C C . THR A 1 97 ? -1.951 9.715 0.218 1.00 95.81 97 THR A C 1
ATOM 796 O O . THR A 1 97 ? -1.938 10.074 1.391 1.00 95.81 97 THR A O 1
ATOM 799 N N . GLN A 1 98 ? -2.840 10.228 -0.642 1.00 94.56 98 GLN A N 1
ATOM 800 C CA . GLN A 1 98 ? -3.907 11.152 -0.216 1.00 94.56 98 GLN A CA 1
ATOM 801 C C . GLN A 1 98 ? -5.049 10.441 0.525 1.00 94.56 98 GLN A C 1
ATOM 803 O O . GLN A 1 98 ? -5.858 11.096 1.184 1.00 94.56 98 GLN A O 1
ATOM 808 N N . GLY A 1 99 ? -5.096 9.113 0.438 1.00 91.06 99 GLY A N 1
ATOM 809 C CA . GLY A 1 99 ? -6.143 8.292 1.011 1.00 91.06 99 GLY A CA 1
ATOM 810 C C . GLY A 1 99 ? -7.360 8.172 0.096 1.00 91.06 99 GLY A C 1
ATOM 811 O O . GLY A 1 99 ? -7.847 9.146 -0.479 1.00 91.06 99 GLY A O 1
ATOM 812 N N . ILE A 1 100 ? -7.876 6.954 -0.018 1.00 89.75 100 ILE A N 1
ATOM 813 C CA . ILE A 1 100 ? -9.077 6.619 -0.781 1.00 89.75 100 ILE A CA 1
ATOM 814 C C . ILE A 1 100 ? -10.116 6.006 0.153 1.00 89.75 100 ILE A C 1
ATOM 816 O O . ILE A 1 100 ? -9.790 5.195 1.012 1.00 89.75 100 ILE A O 1
ATOM 820 N N . VAL A 1 101 ? -11.382 6.393 0.002 1.00 84.50 101 VAL A N 1
ATOM 821 C CA . VAL A 1 101 ? -12.477 5.799 0.781 1.00 84.50 101 VAL A CA 1
ATOM 822 C C . VAL A 1 101 ? -13.029 4.609 0.013 1.00 84.50 101 VAL A C 1
ATOM 824 O O . VAL A 1 101 ? -13.581 4.771 -1.078 1.00 84.50 101 VAL A O 1
ATOM 827 N N . LEU A 1 102 ? -12.896 3.418 0.588 1.00 77.69 102 LEU A N 1
ATOM 828 C CA . LEU A 1 102 ? -13.490 2.208 0.037 1.00 77.69 102 LEU A CA 1
ATOM 829 C C . LEU A 1 102 ? -15.019 2.226 0.224 1.00 77.69 102 LEU A C 1
ATOM 831 O O . LEU A 1 102 ? -15.550 2.804 1.168 1.00 77.69 102 LEU A O 1
ATOM 835 N N . GLY A 1 103 ? -15.758 1.602 -0.695 1.00 62.97 103 GLY A N 1
ATOM 836 C CA . GLY A 1 103 ? -17.198 1.356 -0.530 1.00 62.97 103 GLY A CA 1
ATOM 837 C C . GLY A 1 103 ? -18.138 2.500 -0.933 1.00 62.97 103 GLY A C 1
ATOM 838 O O . GLY A 1 103 ? -19.345 2.275 -1.050 1.00 62.97 103 GLY A O 1
ATOM 839 N N . LYS A 1 104 ? -17.636 3.700 -1.252 1.00 55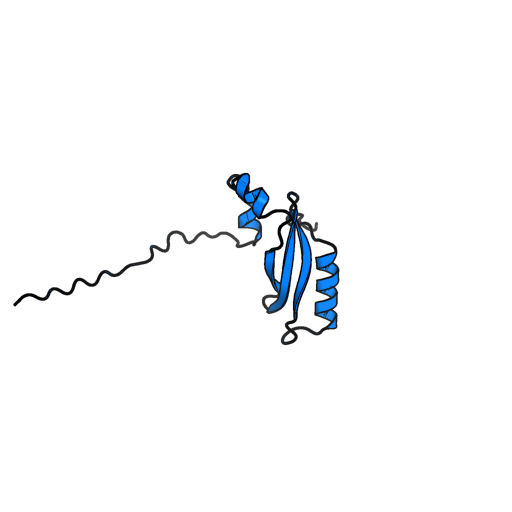.22 104 LYS A N 1
ATOM 840 C CA . LYS A 1 104 ? -18.447 4.684 -1.987 1.00 55.22 104 LYS A CA 1
ATOM 841 C C . LYS A 1 104 ? -18.429 4.333 -3.470 1.00 55.22 104 LYS A C 1
ATOM 843 O O . LYS A 1 104 ? -17.413 4.506 -4.134 1.00 55.22 104 LYS A O 1
ATOM 848 N N . LYS A 1 105 ? -19.572 3.886 -4.004 1.00 46.75 105 LYS A N 1
ATOM 849 C CA . LYS A 1 105 ? -19.787 3.897 -5.455 1.00 46.75 105 LYS A CA 1
ATOM 850 C C . LYS A 1 105 ? -19.558 5.327 -5.942 1.00 46.75 105 LYS A C 1
ATOM 852 O O . LYS A 1 105 ? -20.279 6.238 -5.532 1.00 46.75 105 LYS A O 1
ATOM 857 N N . THR A 1 106 ? -18.553 5.528 -6.786 1.00 46.00 106 THR A N 1
ATOM 858 C CA . THR A 1 106 ? -18.528 6.686 -7.675 1.00 46.00 106 THR A CA 1
ATOM 859 C C . THR A 1 106 ? -19.816 6.634 -8.493 1.00 46.00 106 THR A C 1
ATOM 861 O O . THR A 1 106 ? -20.160 5.595 -9.058 1.00 46.00 106 THR A O 1
ATOM 864 N N . LYS A 1 107 ? -20.597 7.708 -8.397 1.00 37.19 107 LYS A N 1
ATOM 865 C CA . LYS A 1 107 ? -21.905 7.832 -9.036 1.00 37.19 107 LYS A CA 1
ATOM 866 C C . LYS A 1 107 ? -21.754 8.013 -10.540 1.00 37.19 107 LYS A C 1
ATOM 868 O O . LYS A 1 107 ? -20.765 8.672 -10.931 1.00 37.19 107 LYS A O 1
#

pLDDT: mean 74.99, std 20.88, range [37.19, 96.69]

Foldseek 3Di:
DDDDDDDPPPDPPPPDPPPPPDDVCVVVVVVVPQDPVNCVVQAPDWAWDFDDDPNDTQFTFTWHAHPQQWIATPDTPGGDPPPDDPVVSVVVNVVRNVTDHPPDPPD

Secondary structure (DSSP, 8-state):
-----------------------TTHHHHTGGG--HHHHHHHTTS-EEEEEEETTEEEEEEEEEE-TT-EEEEEEEEEE--SSS-HHHHHHHHHHHHT-EETT----